Protein AF-A0A4Q3Z092-F1 (afdb_monomer)

Secondary structure (DSSP, 8-state):
------PPPP----------TTHHHHHHHHHHHHHHHHHHHHT--S-GGG-HHHHHHHHHHHHHHH---SSHHHHHHHHHHHHHHTB-TTS-B--TTSHHHHHHHHHHHHHHHHTT---

Sequence (119 aa):
MLLGAAVLPGAAAAAPLASTPNSDADLIALCARHSALFDAASTSPIIFDKCPAWEAYVVSRDAIHDALPATLAGMRAKALVAKIEARNLDGSEEPANTAAAHMAWDLVNDLVRLTGGAA

Mean predicted aligned error: 10.7 Å

Nearest PDB structures (foldseek):
  5zyq-assembly1_A  TM=5.193E-01  e=3.151E+00  Homo sapiens
  5k29-assembly1_A  TM=3.709E-01  e=4.548E+00  Trypanosoma brucei brucei TREU927

pLDDT: mean 83.07, std 17.87, range [39.38, 97.69]

Foldseek 3Di:
DDDDDDDDDDDDDPDPPPPDPCLQVVLLVLLVCLLVLLVQQVPDPDDLVPDPSNVSNVVSLVVNLPRQDLDPSSLVSLLVSLQSQQQDPVRDGHNPPTSSVSSVVVSVCSVCVNVPHDD

Structure (mmCIF, N/CA/C/O backbone):
data_AF-A0A4Q3Z092-F1
#
_entry.id   AF-A0A4Q3Z092-F1
#
loop_
_atom_site.group_PDB
_atom_site.id
_atom_site.type_symbol
_atom_site.label_atom_id
_atom_site.label_alt_id
_atom_site.label_comp_id
_atom_site.label_asym_id
_atom_site.label_entity_id
_atom_site.label_seq_id
_atom_site.pdbx_PDB_ins_code
_atom_site.Cartn_x
_atom_site.Cartn_y
_atom_site.Cartn_z
_atom_site.occupancy
_atom_site.B_iso_or_equiv
_atom_site.auth_seq_id
_atom_site.auth_comp_id
_atom_site.auth_asym_id
_atom_site.auth_atom_id
_atom_site.pdbx_PDB_model_num
ATOM 1 N N . MET A 1 1 ? -42.376 -42.397 45.826 1.00 40.69 1 MET A N 1
ATOM 2 C CA . MET A 1 1 ? -41.024 -42.738 45.341 1.00 40.69 1 MET A CA 1
ATOM 3 C C . MET A 1 1 ? -40.699 -41.832 44.159 1.00 40.69 1 MET A C 1
ATOM 5 O O . MET A 1 1 ? -41.508 -41.755 43.252 1.00 40.69 1 MET A O 1
ATOM 9 N N . LEU A 1 2 ? -39.592 -41.098 44.313 1.00 39.38 2 LEU A N 1
ATOM 10 C CA . LEU A 1 2 ? -38.768 -40.263 43.416 1.00 39.38 2 LEU A CA 1
ATOM 11 C C . LEU A 1 2 ? -39.259 -39.763 42.034 1.00 39.38 2 LEU A C 1
ATOM 13 O O . LEU A 1 2 ? -39.658 -40.522 41.160 1.00 39.38 2 LEU A O 1
ATOM 17 N N . LEU A 1 3 ? -39.073 -38.443 41.878 1.00 46.50 3 LEU A N 1
ATOM 18 C CA . LEU A 1 3 ? -39.085 -37.603 40.675 1.00 46.50 3 LEU A CA 1
ATOM 19 C C . LEU A 1 3 ? -38.088 -38.054 39.591 1.00 46.50 3 LEU A C 1
ATOM 21 O O . LEU A 1 3 ? -37.032 -38.597 39.905 1.00 46.50 3 LEU A O 1
ATOM 25 N N . GLY A 1 4 ? -38.356 -37.671 38.339 1.00 39.81 4 GLY A N 1
ATOM 26 C CA . GLY A 1 4 ? -37.380 -37.730 37.247 1.00 39.81 4 GLY A CA 1
ATOM 27 C C . GLY A 1 4 ? -37.722 -36.773 36.106 1.00 39.81 4 GLY A C 1
ATOM 28 O O . GLY A 1 4 ? -38.121 -37.211 35.033 1.00 39.81 4 GLY A O 1
ATOM 29 N N . ALA A 1 5 ? -37.604 -35.464 36.342 1.00 52.75 5 ALA A N 1
ATOM 30 C CA . ALA A 1 5 ? -37.646 -34.459 35.283 1.00 52.75 5 ALA A CA 1
ATOM 31 C C . ALA A 1 5 ? -36.336 -34.522 34.480 1.00 52.75 5 ALA A C 1
ATOM 33 O O . ALA A 1 5 ? -35.263 -34.254 35.020 1.00 52.75 5 ALA A O 1
ATOM 34 N N . ALA A 1 6 ? -36.416 -34.888 33.201 1.00 52.59 6 ALA A N 1
ATOM 35 C CA . ALA A 1 6 ? -35.278 -34.831 32.292 1.00 52.59 6 ALA A CA 1
ATOM 36 C C . ALA A 1 6 ? -35.103 -33.387 31.795 1.00 52.59 6 ALA A C 1
ATOM 38 O O . ALA A 1 6 ? -35.875 -32.891 30.977 1.00 52.59 6 ALA A O 1
ATOM 39 N N . VAL A 1 7 ? -34.096 -32.708 32.339 1.00 57.56 7 VAL A N 1
ATOM 40 C CA . VAL A 1 7 ? -33.625 -31.394 31.889 1.00 57.56 7 VAL A CA 1
ATOM 41 C C . VAL A 1 7 ? -32.863 -31.582 30.573 1.00 57.56 7 VAL A C 1
ATOM 43 O O . VAL A 1 7 ? -31.893 -32.336 30.524 1.00 57.56 7 VAL A O 1
ATOM 46 N N . LEU A 1 8 ? -33.298 -30.909 29.505 1.00 51.38 8 LEU A N 1
ATOM 47 C CA . LEU A 1 8 ? -32.545 -30.821 28.249 1.00 51.38 8 LEU A CA 1
ATOM 48 C C . LEU A 1 8 ? -31.326 -29.897 28.447 1.00 51.38 8 LEU A C 1
ATOM 50 O O . LEU A 1 8 ? -31.502 -28.788 28.959 1.00 51.38 8 LEU A O 1
ATOM 54 N N . PRO A 1 9 ? -30.104 -30.293 28.044 1.00 53.12 9 PRO A N 1
ATOM 55 C CA . PRO A 1 9 ? -28.950 -29.404 28.079 1.00 53.12 9 PRO A CA 1
ATOM 56 C C . PRO A 1 9 ? -29.097 -28.294 27.034 1.00 53.12 9 PRO A C 1
ATOM 58 O O . PRO A 1 9 ? -29.373 -28.559 25.863 1.00 53.12 9 PRO A O 1
ATOM 61 N N . GLY A 1 10 ? -28.908 -27.051 27.478 1.00 51.81 10 GLY A N 1
ATOM 62 C CA . GLY A 1 10 ? -28.916 -25.861 26.637 1.00 51.81 10 GLY A CA 1
ATOM 63 C C . GLY A 1 10 ? -27.890 -25.942 25.508 1.00 51.81 10 GLY A C 1
ATOM 64 O O . GLY A 1 10 ? -26.752 -26.367 25.707 1.00 51.81 10 GLY A O 1
ATOM 65 N N . ALA A 1 11 ? -28.312 -25.509 24.322 1.00 54.25 11 ALA A N 1
ATOM 66 C CA . ALA A 1 11 ? -27.434 -25.292 23.187 1.00 54.25 11 ALA A CA 1
ATOM 67 C C . ALA A 1 11 ? -26.343 -24.289 23.587 1.00 54.25 11 ALA A C 1
ATOM 69 O O . ALA A 1 11 ? -26.626 -23.120 23.857 1.00 54.25 11 ALA A O 1
ATOM 70 N N . ALA A 1 12 ? -25.099 -24.759 23.653 1.00 54.62 12 ALA A N 1
ATOM 71 C CA . ALA A 1 12 ? -23.941 -23.896 23.783 1.00 54.62 12 ALA A CA 1
ATOM 72 C C . ALA A 1 12 ? -23.898 -22.987 22.549 1.00 54.62 12 ALA A C 1
ATOM 74 O O . ALA A 1 12 ? -23.693 -23.457 21.429 1.00 54.62 12 ALA A O 1
ATOM 75 N N . ALA A 1 13 ? -24.136 -21.691 22.752 1.00 54.91 13 ALA A N 1
ATOM 76 C CA . ALA A 1 13 ? -23.855 -20.688 21.742 1.00 54.91 13 ALA A CA 1
ATOM 77 C C . ALA A 1 13 ? -22.381 -20.832 21.348 1.00 54.91 13 ALA A C 1
ATOM 79 O O . ALA A 1 13 ? -21.496 -20.758 22.204 1.00 54.91 13 ALA A O 1
ATOM 80 N N . ALA A 1 14 ? -22.130 -21.095 20.065 1.00 49.91 14 ALA A N 1
ATOM 81 C CA . ALA A 1 14 ? -20.787 -21.099 19.517 1.00 49.91 14 ALA A CA 1
ATOM 82 C C . ALA A 1 14 ? -20.157 -19.737 19.823 1.00 49.91 14 ALA A C 1
ATOM 84 O O . AL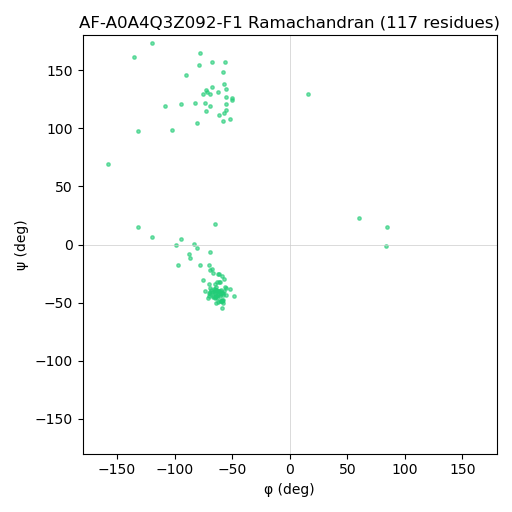A A 1 14 ? -20.650 -18.702 19.371 1.00 49.91 14 ALA A O 1
ATOM 85 N N . ALA A 1 15 ? -19.103 -19.737 20.640 1.00 51.94 15 ALA A N 1
ATOM 86 C CA . ALA A 1 15 ? -18.295 -18.550 20.840 1.00 51.94 15 ALA A CA 1
ATOM 87 C C . ALA A 1 15 ? -17.815 -18.076 19.458 1.00 51.94 15 ALA A C 1
ATOM 89 O O . ALA A 1 15 ? -17.377 -18.917 18.664 1.00 51.94 15 ALA A O 1
ATOM 90 N N . PRO A 1 16 ? -17.899 -16.772 19.136 1.00 49.25 16 PRO A N 1
ATOM 91 C CA . PRO A 1 16 ? -17.270 -16.275 17.927 1.00 49.25 16 PRO A CA 1
ATOM 92 C C . PRO A 1 16 ? -15.794 -16.660 17.998 1.00 49.25 16 PRO A C 1
ATOM 94 O O . PRO A 1 16 ? -15.132 -16.416 19.011 1.00 49.25 16 PRO A O 1
ATOM 97 N N . LEU A 1 17 ? -15.303 -17.319 16.946 1.00 46.22 17 LEU A N 1
ATOM 98 C CA . LEU A 1 17 ? -13.879 -17.542 16.749 1.00 46.22 17 LEU A CA 1
ATOM 99 C C . LEU A 1 17 ? -13.215 -16.174 16.867 1.00 46.22 17 LEU A C 1
ATOM 101 O O . LEU A 1 17 ? -13.418 -15.310 16.017 1.00 46.22 17 LEU A O 1
ATOM 105 N N . ALA A 1 18 ? -12.496 -15.958 17.965 1.00 49.53 18 ALA A N 1
ATOM 106 C CA . ALA A 1 18 ? -11.668 -14.785 18.130 1.00 49.53 18 ALA A CA 1
ATOM 107 C C . ALA A 1 18 ? -10.679 -14.786 16.963 1.00 49.53 18 ALA A C 1
ATOM 109 O O . ALA A 1 18 ? -9.776 -15.625 16.912 1.00 49.53 18 ALA A O 1
ATOM 110 N N . SER A 1 19 ? -10.905 -13.895 15.997 1.00 50.25 19 SER A N 1
ATOM 111 C CA . SER A 1 19 ? -9.974 -13.644 14.908 1.00 50.25 19 SER A CA 1
ATOM 112 C C . SER A 1 19 ? -8.596 -13.416 15.517 1.00 50.25 19 SER A C 1
ATOM 114 O O . SER A 1 19 ? -8.419 -12.634 16.451 1.00 50.25 19 SER A O 1
ATOM 116 N N . THR A 1 20 ? -7.653 -14.221 15.056 1.00 45.47 20 THR A N 1
ATOM 117 C CA . THR A 1 20 ? -6.393 -14.533 15.722 1.00 45.47 20 THR A CA 1
ATOM 118 C C . THR A 1 20 ? -5.525 -13.300 16.018 1.00 45.47 20 THR A C 1
ATOM 120 O O . THR A 1 20 ? -5.507 -12.377 15.204 1.00 45.47 20 THR A O 1
ATOM 123 N N . PRO A 1 21 ? -4.721 -13.297 17.104 1.00 48.62 21 PRO A N 1
ATOM 124 C CA . PRO A 1 21 ? -3.940 -12.142 17.586 1.00 48.62 21 PRO A CA 1
ATOM 125 C C . PRO A 1 21 ? -2.807 -11.616 16.678 1.00 48.62 21 PRO A C 1
ATOM 127 O O . PRO A 1 21 ? -1.935 -10.907 17.169 1.00 48.62 21 PRO A O 1
ATOM 130 N N . ASN A 1 22 ? -2.776 -11.954 15.386 1.00 53.16 22 ASN A N 1
ATOM 131 C CA . ASN A 1 22 ? -1.647 -11.670 14.492 1.00 53.16 22 ASN A CA 1
ATOM 132 C C . ASN A 1 22 ? -2.027 -11.030 13.144 1.00 53.16 22 ASN A C 1
ATOM 134 O O . ASN A 1 22 ? -1.188 -11.002 12.248 1.00 53.16 22 ASN A O 1
ATOM 138 N N . SER A 1 23 ? -3.247 -10.495 12.987 1.00 72.56 23 SER A N 1
ATOM 139 C CA . SER A 1 23 ? -3.744 -9.998 11.685 1.00 72.56 23 SER A CA 1
ATOM 140 C C . SER A 1 23 ? -2.801 -9.006 10.995 1.00 72.56 23 SER A C 1
ATOM 142 O O . SER A 1 23 ? -2.620 -9.065 9.783 1.00 72.56 23 SER A O 1
ATOM 144 N N . ASP A 1 24 ? -2.164 -8.122 11.767 1.00 92.69 24 ASP A N 1
ATOM 145 C CA . ASP A 1 24 ? -1.332 -7.059 11.204 1.00 92.69 24 ASP A CA 1
ATOM 146 C C . ASP A 1 24 ? 0.156 -7.405 11.189 1.00 92.69 24 ASP A C 1
ATOM 148 O O . ASP A 1 24 ? 0.905 -6.771 10.454 1.00 92.69 24 ASP A O 1
ATOM 152 N N . ALA A 1 25 ? 0.612 -8.397 11.961 1.00 95.19 25 ALA A N 1
ATOM 153 C CA . ALA A 1 25 ? 2.028 -8.767 11.992 1.00 95.19 25 ALA A CA 1
ATOM 154 C C . ALA A 1 25 ? 2.490 -9.285 10.621 1.00 95.19 25 ALA A C 1
ATOM 156 O O . ALA A 1 25 ? 3.522 -8.848 10.103 1.00 95.19 25 ALA A O 1
ATOM 157 N N . ASP A 1 26 ? 1.680 -10.146 10.003 1.00 94.69 26 ASP A N 1
ATOM 158 C CA . ASP A 1 26 ? 1.949 -10.690 8.673 1.00 94.69 26 ASP A CA 1
ATOM 159 C C . ASP A 1 26 ? 1.858 -9.605 7.592 1.00 94.69 26 ASP A C 1
ATOM 161 O O . ASP A 1 26 ? 2.728 -9.536 6.721 1.00 94.69 26 ASP A O 1
ATOM 165 N N . LEU A 1 27 ? 0.870 -8.705 7.693 1.00 95.44 27 LEU A N 1
ATOM 166 C CA . LEU A 1 27 ? 0.736 -7.544 6.810 1.00 95.44 27 LEU A CA 1
ATOM 167 C C . LEU A 1 27 ? 1.954 -6.620 6.909 1.00 95.44 27 LEU A C 1
ATOM 169 O O . LEU A 1 27 ? 2.536 -6.252 5.894 1.00 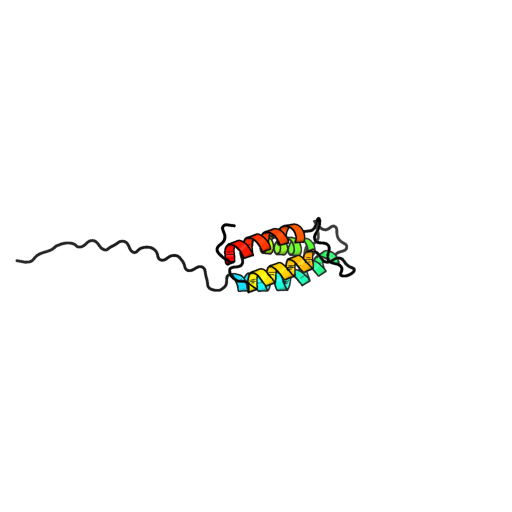95.44 27 LEU A O 1
ATOM 173 N N . ILE A 1 28 ? 2.384 -6.269 8.121 1.00 97.38 28 ILE A N 1
ATOM 174 C CA . ILE A 1 28 ? 3.556 -5.414 8.345 1.00 97.38 28 ILE A CA 1
ATOM 175 C C . ILE A 1 28 ? 4.807 -6.072 7.757 1.00 97.38 28 ILE A C 1
ATOM 177 O O . ILE A 1 28 ? 5.585 -5.409 7.070 1.00 97.38 28 ILE A O 1
ATOM 181 N N . ALA A 1 29 ? 4.992 -7.374 7.983 1.00 96.38 29 ALA A N 1
ATOM 182 C CA . ALA A 1 29 ? 6.115 -8.112 7.422 1.00 96.38 29 ALA A CA 1
ATOM 183 C C . ALA A 1 29 ? 6.061 -8.159 5.885 1.00 96.38 29 ALA A C 1
ATOM 185 O O . ALA A 1 29 ? 7.099 -8.042 5.233 1.00 96.38 29 ALA A O 1
ATOM 186 N N . LEU A 1 30 ? 4.872 -8.316 5.297 1.00 96.56 30 LEU A N 1
ATOM 187 C CA . LEU A 1 30 ? 4.667 -8.275 3.851 1.00 96.56 30 LEU A CA 1
ATOM 188 C C . LEU A 1 30 ? 5.0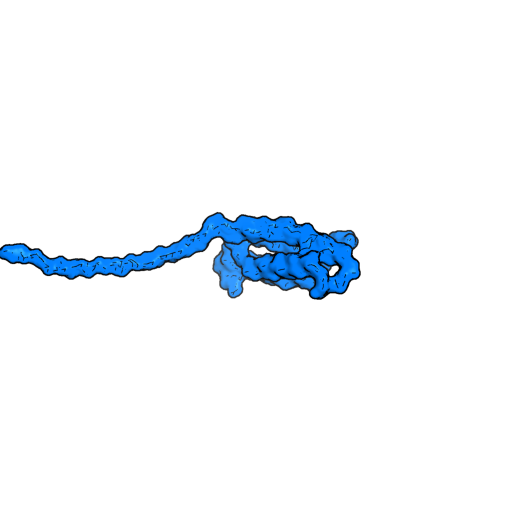02 -6.893 3.274 1.00 96.56 30 LEU A C 1
ATOM 190 O O . LEU A 1 30 ? 5.821 -6.811 2.359 1.00 96.56 30 LEU A O 1
ATOM 194 N N . CYS A 1 31 ? 4.465 -5.819 3.856 1.00 97.19 31 CYS A N 1
ATOM 195 C CA . CYS A 1 31 ? 4.765 -4.440 3.468 1.00 97.19 31 CYS A CA 1
ATOM 196 C C . CYS A 1 31 ? 6.267 -4.128 3.561 1.00 97.19 31 CYS A C 1
ATOM 198 O O . CYS A 1 31 ? 6.824 -3.487 2.673 1.00 97.19 31 CYS A O 1
ATOM 200 N N . ALA A 1 32 ? 6.951 -4.620 4.601 1.00 96.50 32 ALA A N 1
ATOM 201 C CA . ALA A 1 32 ? 8.394 -4.439 4.752 1.00 96.50 32 ALA A CA 1
ATOM 202 C C . ALA A 1 32 ? 9.199 -5.134 3.638 1.00 96.50 32 ALA A C 1
ATOM 204 O O . ALA A 1 32 ? 10.203 -4.593 3.176 1.00 96.50 32 ALA A O 1
ATOM 205 N N . ARG A 1 33 ? 8.761 -6.315 3.179 1.00 97.38 33 ARG A N 1
ATOM 206 C CA . ARG A 1 33 ? 9.406 -7.032 2.063 1.00 97.38 33 ARG A CA 1
ATOM 207 C C . ARG A 1 33 ? 9.097 -6.414 0.702 1.00 97.38 33 ARG A C 1
ATOM 209 O O . ARG A 1 33 ? 9.939 -6.493 -0.189 1.00 97.38 33 ARG A O 1
ATOM 216 N N . HIS A 1 34 ? 7.924 -5.805 0.542 1.00 96.81 34 HIS A N 1
ATOM 217 C CA . HIS A 1 34 ? 7.461 -5.269 -0.736 1.00 96.81 34 HIS A CA 1
ATOM 218 C C . HIS A 1 34 ? 8.445 -4.269 -1.360 1.00 96.81 34 HIS A C 1
ATOM 220 O O . HIS A 1 34 ? 8.676 -4.341 -2.559 1.00 96.81 34 HIS A O 1
ATOM 226 N N . SER A 1 35 ? 9.118 -3.421 -0.568 1.00 91.81 35 SER A N 1
ATOM 227 C CA . SER A 1 35 ? 10.132 -2.493 -1.106 1.00 91.81 35 SER A CA 1
ATOM 228 C C . SER A 1 35 ? 11.230 -3.211 -1.895 1.00 91.81 35 SER A C 1
ATOM 230 O O . SER A 1 35 ? 11.601 -2.765 -2.973 1.00 91.81 35 SER A O 1
ATOM 232 N N . ALA A 1 36 ? 11.733 -4.339 -1.385 1.00 93.31 36 ALA A N 1
ATOM 233 C CA . ALA A 1 36 ? 12.778 -5.096 -2.069 1.00 93.31 36 ALA A CA 1
ATOM 234 C C . ALA A 1 36 ? 12.254 -5.770 -3.348 1.00 93.31 36 ALA A C 1
ATOM 236 O O . ALA A 1 36 ? 12.986 -5.885 -4.328 1.00 93.31 36 ALA A O 1
ATOM 237 N N . LEU A 1 37 ? 10.986 -6.198 -3.350 1.00 94.81 37 LEU A N 1
AT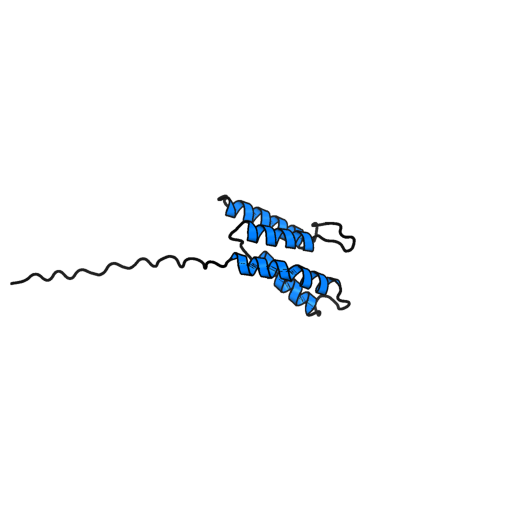OM 238 C CA . LEU A 1 37 ? 10.328 -6.768 -4.530 1.00 94.81 37 LEU A CA 1
ATOM 239 C C . LEU A 1 37 ? 10.098 -5.704 -5.609 1.00 94.81 37 LEU A C 1
ATOM 241 O O . LEU A 1 37 ? 10.375 -5.959 -6.777 1.00 94.81 37 LEU A O 1
ATOM 245 N N . PHE A 1 38 ? 9.666 -4.506 -5.211 1.00 92.06 38 PHE A N 1
ATOM 246 C CA . PHE A 1 38 ? 9.509 -3.354 -6.094 1.00 92.06 38 PHE A CA 1
ATOM 247 C C . PHE A 1 38 ? 10.836 -2.975 -6.764 1.00 92.06 38 PHE A C 1
ATOM 249 O O . PHE A 1 38 ? 10.897 -2.839 -7.987 1.00 92.06 38 PHE A O 1
ATOM 256 N N . ASP A 1 39 ? 11.918 -2.866 -5.988 1.00 90.19 39 ASP A N 1
ATOM 257 C CA . ASP A 1 39 ? 13.239 -2.516 -6.520 1.00 90.19 39 ASP A CA 1
ATOM 258 C C . ASP A 1 39 ? 13.771 -3.612 -7.471 1.00 90.19 39 ASP A C 1
ATOM 260 O O . ASP A 1 39 ? 14.320 -3.314 -8.537 1.00 90.19 39 ASP A O 1
ATOM 264 N N . ALA A 1 40 ? 13.559 -4.892 -7.140 1.00 90.25 40 ALA A N 1
ATOM 265 C CA . ALA A 1 40 ? 13.939 -6.016 -7.999 1.00 90.25 40 ALA A CA 1
ATOM 266 C C . ALA A 1 40 ? 13.140 -6.056 -9.315 1.00 90.25 40 ALA A C 1
ATOM 268 O O . ALA A 1 40 ? 13.698 -6.363 -10.370 1.00 90.25 40 ALA A O 1
ATOM 269 N N . ALA A 1 41 ? 11.846 -5.730 -9.274 1.00 89.25 41 ALA A N 1
ATOM 270 C CA . ALA A 1 41 ? 10.997 -5.657 -10.460 1.00 89.25 41 ALA A CA 1
ATOM 271 C C . ALA A 1 41 ? 11.355 -4.453 -11.349 1.00 89.25 41 ALA A C 1
ATOM 273 O O . ALA A 1 41 ? 11.460 -4.598 -12.566 1.00 89.25 41 ALA A O 1
ATOM 274 N N . SER A 1 42 ? 11.619 -3.291 -10.743 1.00 83.00 42 SER A N 1
ATOM 275 C CA . SER A 1 42 ? 11.916 -2.029 -11.443 1.00 83.00 42 SER A CA 1
ATOM 276 C C . SER A 1 42 ? 13.268 -2.019 -12.159 1.00 83.00 42 SER A C 1
ATOM 278 O O . SER A 1 42 ? 13.487 -1.231 -13.075 1.00 83.00 42 SER A O 1
ATOM 280 N N . THR A 1 43 ? 14.192 -2.885 -11.743 1.00 83.25 43 THR A N 1
ATOM 281 C CA . THR A 1 43 ? 15.543 -2.991 -12.317 1.00 83.25 43 THR A CA 1
ATOM 282 C C . THR A 1 43 ? 15.677 -4.122 -13.338 1.00 83.25 43 THR A C 1
ATOM 284 O O . THR A 1 43 ? 16.753 -4.311 -13.910 1.00 83.25 43 THR A O 1
ATOM 287 N N . SER A 1 44 ? 14.606 -4.883 -13.595 1.00 76.88 44 SER A N 1
ATOM 288 C CA . SER A 1 44 ? 14.674 -6.015 -14.513 1.00 76.88 44 SER A CA 1
ATOM 289 C C . SER A 1 44 ? 14.717 -5.565 -15.980 1.00 76.88 44 SER A C 1
ATOM 291 O O . SER A 1 44 ? 13.848 -4.811 -16.413 1.00 76.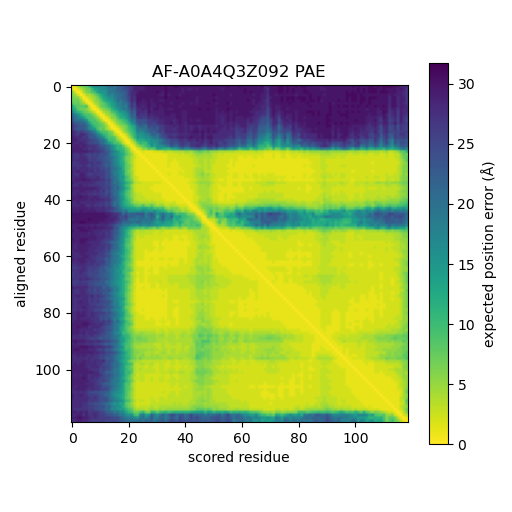88 44 SER A O 1
ATOM 293 N N . PRO A 1 45 ? 15.668 -6.064 -16.793 1.00 67.69 45 PRO A N 1
ATOM 294 C CA . PRO A 1 45 ? 15.730 -5.769 -18.226 1.00 67.69 45 PRO A CA 1
ATOM 295 C C . PRO A 1 45 ? 14.764 -6.628 -19.065 1.00 67.69 45 PRO A C 1
ATOM 297 O O . PRO A 1 45 ? 14.723 -6.496 -20.287 1.00 67.69 45 PRO A O 1
ATOM 300 N N . ILE A 1 46 ? 14.041 -7.561 -18.435 1.00 69.81 46 ILE A N 1
ATOM 301 C CA . ILE A 1 46 ? 13.138 -8.513 -19.093 1.00 69.81 46 ILE A CA 1
ATOM 302 C C . ILE A 1 46 ? 11.736 -7.900 -19.172 1.00 69.81 46 ILE A C 1
ATOM 304 O O . ILE A 1 46 ? 11.314 -7.198 -18.257 1.00 69.81 46 ILE A O 1
ATOM 308 N N . ILE A 1 47 ? 11.003 -8.196 -20.252 1.00 66.56 47 ILE A N 1
ATOM 309 C CA . ILE A 1 47 ? 9.587 -7.825 -20.401 1.00 66.56 47 ILE A CA 1
ATOM 310 C C . ILE A 1 47 ? 8.824 -8.272 -19.143 1.00 66.56 47 ILE A C 1
ATOM 312 O O . ILE A 1 47 ? 8.918 -9.433 -18.734 1.00 66.56 47 ILE A O 1
ATOM 316 N N . PHE A 1 48 ? 8.122 -7.325 -18.519 1.00 66.06 48 PHE A N 1
ATOM 317 C CA . PHE A 1 48 ? 7.556 -7.442 -17.174 1.00 66.06 48 PHE A CA 1
ATOM 318 C C . PHE A 1 48 ? 6.781 -8.750 -16.941 1.00 66.06 48 PHE A C 1
ATOM 320 O O . PHE A 1 48 ? 7.011 -9.450 -15.963 1.00 66.06 48 PHE A O 1
ATOM 327 N N . ASP A 1 49 ? 5.953 -9.167 -17.890 1.00 65.75 49 ASP A N 1
ATOM 328 C CA . ASP A 1 49 ? 5.077 -10.343 -17.814 1.00 65.75 49 ASP A CA 1
ATOM 329 C C . ASP A 1 49 ? 5.782 -11.718 -17.831 1.00 65.75 49 ASP A C 1
ATOM 331 O O . ASP A 1 49 ? 5.129 -12.739 -17.621 1.00 65.75 49 ASP A O 1
ATOM 335 N N . LYS A 1 50 ? 7.104 -11.778 -18.039 1.00 73.75 50 LYS A N 1
ATOM 336 C CA . LYS A 1 50 ? 7.899 -13.025 -17.976 1.00 73.75 50 LYS A CA 1
ATOM 337 C C . LYS A 1 50 ? 8.994 -13.003 -16.916 1.00 73.75 50 LYS A C 1
ATOM 339 O O . LYS A 1 50 ? 9.828 -13.908 -16.873 1.00 73.75 50 LYS A O 1
ATOM 344 N N . CYS A 1 51 ? 9.031 -11.963 -16.089 1.00 82.75 51 CYS A N 1
ATOM 345 C CA . CYS A 1 51 ? 10.047 -11.807 -15.065 1.00 82.75 51 CYS A CA 1
ATOM 346 C C . CYS A 1 51 ? 9.546 -12.355 -13.717 1.00 82.75 51 CYS A C 1
ATOM 348 O O . CYS A 1 51 ? 8.580 -11.819 -13.176 1.00 82.75 51 CYS A O 1
ATOM 350 N N . PRO A 1 52 ? 10.221 -13.347 -13.104 1.00 89.31 52 PRO A N 1
ATOM 351 C CA . PRO A 1 52 ? 9.853 -13.828 -11.769 1.00 89.31 52 PRO A CA 1
ATOM 352 C C . PRO A 1 52 ? 9.850 -12.726 -10.698 1.00 89.31 52 PRO A C 1
ATOM 354 O O . PRO A 1 52 ? 9.075 -12.785 -9.747 1.00 89.31 52 PRO A O 1
ATOM 357 N N . ALA A 1 53 ? 10.693 -11.695 -10.851 1.00 90.44 53 ALA A N 1
ATOM 358 C CA . ALA A 1 53 ? 10.696 -10.546 -9.945 1.00 90.44 53 ALA A CA 1
ATOM 359 C C . ALA A 1 53 ? 9.427 -9.694 -10.094 1.00 90.44 53 ALA A C 1
ATOM 361 O O . ALA A 1 53 ? 8.885 -9.2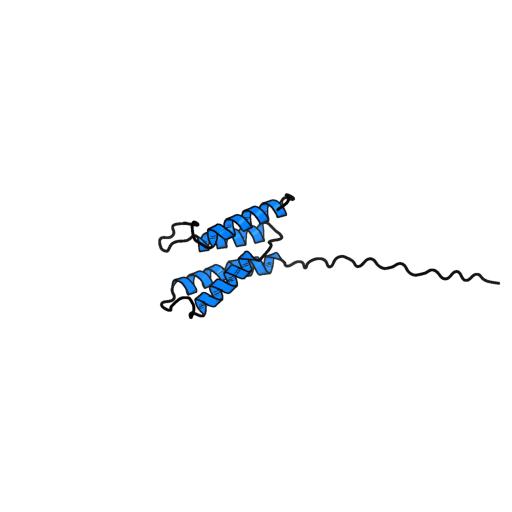33 -9.094 1.00 90.44 53 ALA A O 1
ATOM 362 N N . TRP A 1 54 ? 8.926 -9.533 -11.324 1.00 90.69 54 TRP A N 1
ATOM 363 C CA . TRP A 1 54 ? 7.658 -8.854 -11.578 1.00 90.69 54 TRP A CA 1
ATOM 364 C C . TRP A 1 54 ? 6.477 -9.640 -11.012 1.00 90.69 54 TRP A C 1
ATOM 366 O O . TRP A 1 54 ? 5.625 -9.058 -10.350 1.00 90.69 54 TRP A O 1
ATOM 376 N N . GLU A 1 55 ? 6.447 -10.960 -11.205 1.00 92.69 55 GLU A N 1
ATOM 377 C CA . GLU A 1 55 ? 5.404 -11.817 -10.632 1.00 92.69 55 GLU A CA 1
ATOM 378 C C . GLU A 1 55 ? 5.379 -11.716 -9.101 1.00 92.69 55 GLU A C 1
ATOM 380 O O . GLU A 1 55 ? 4.329 -11.467 -8.511 1.00 92.69 55 GLU A O 1
ATOM 385 N N . ALA A 1 56 ? 6.541 -11.822 -8.449 1.00 94.25 56 ALA A N 1
ATOM 386 C CA . ALA A 1 56 ? 6.641 -11.685 -6.998 1.00 94.25 56 ALA A CA 1
ATOM 387 C C . ALA A 1 56 ? 6.206 -10.291 -6.509 1.00 94.25 56 ALA A C 1
ATOM 389 O O . ALA A 1 56 ? 5.523 -10.180 -5.487 1.00 94.25 56 ALA A O 1
ATOM 390 N N . TYR A 1 57 ? 6.567 -9.235 -7.245 1.00 94.69 57 TYR A N 1
ATOM 391 C CA . TYR A 1 57 ? 6.086 -7.878 -6.996 1.00 94.69 57 TYR A CA 1
ATOM 392 C C . TYR A 1 57 ? 4.555 -7.804 -7.077 1.00 94.69 57 TYR A C 1
ATOM 394 O O . TYR A 1 57 ? 3.933 -7.419 -6.086 1.00 94.69 57 TYR A O 1
ATOM 402 N N . VAL A 1 58 ? 3.948 -8.243 -8.185 1.00 94.31 58 VAL A N 1
ATOM 403 C CA . VAL A 1 58 ? 2.491 -8.209 -8.401 1.00 94.31 58 VAL A CA 1
ATOM 404 C C . VAL A 1 58 ? 1.754 -8.981 -7.311 1.00 94.31 58 VAL A C 1
ATOM 406 O O . VAL A 1 58 ? 0.849 -8.432 -6.691 1.00 94.31 58 VAL A O 1
ATOM 409 N N . VAL A 1 59 ? 2.193 -10.202 -6.992 1.00 95.56 59 VAL A N 1
ATOM 410 C CA . VAL A 1 59 ? 1.590 -11.013 -5.921 1.00 95.56 59 VAL A CA 1
ATOM 411 C C . VAL A 1 59 ? 1.639 -10.284 -4.580 1.00 95.56 59 VAL A C 1
ATOM 413 O O . VAL A 1 59 ? 0.66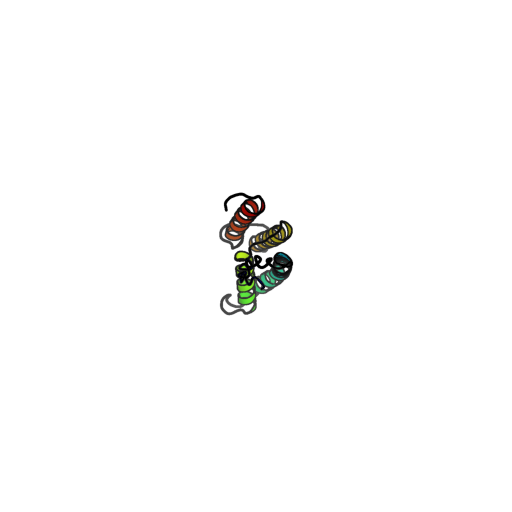0 -10.281 -3.837 1.00 95.56 59 VAL A O 1
ATOM 416 N N . SER A 1 60 ? 2.767 -9.647 -4.253 1.00 97.00 60 SER A N 1
ATOM 417 C CA . SER A 1 60 ? 2.878 -8.903 -2.997 1.00 97.00 60 SER A CA 1
ATOM 418 C C . SER A 1 60 ? 1.995 -7.656 -2.972 1.00 97.00 60 SER A C 1
ATOM 420 O O . SER A 1 60 ? 1.387 -7.375 -1.944 1.00 97.00 60 SER A O 1
ATOM 422 N N . ARG A 1 61 ? 1.900 -6.932 -4.093 1.00 95.88 61 ARG A N 1
ATOM 423 C CA . ARG A 1 61 ? 1.061 -5.743 -4.239 1.00 95.88 61 ARG A CA 1
ATOM 424 C C . ARG A 1 61 ? -0.410 -6.094 -4.053 1.00 95.88 61 ARG A C 1
ATOM 426 O O . ARG A 1 61 ? -1.088 -5.452 -3.256 1.00 95.88 61 ARG A O 1
ATOM 433 N N . ASP A 1 62 ? -0.876 -7.124 -4.749 1.00 95.25 62 ASP A N 1
ATOM 434 C CA . ASP A 1 62 ? -2.275 -7.547 -4.717 1.00 95.25 62 ASP A CA 1
ATOM 435 C C . ASP A 1 62 ? -2.643 -8.066 -3.315 1.00 95.25 62 ASP A C 1
ATOM 437 O O . ASP A 1 62 ? -3.650 -7.660 -2.743 1.00 95.25 62 ASP A O 1
ATOM 441 N N . ALA A 1 63 ? -1.756 -8.834 -2.671 1.00 95.75 63 ALA A N 1
ATOM 442 C CA . ALA A 1 63 ? -1.960 -9.267 -1.288 1.00 95.75 63 ALA A CA 1
ATOM 443 C C . ALA A 1 63 ? -2.003 -8.101 -0.276 1.00 95.75 63 ALA A C 1
ATOM 445 O O . ALA A 1 63 ? -2.698 -8.191 0.735 1.00 95.75 63 ALA A O 1
ATOM 446 N N . ILE A 1 64 ? -1.266 -7.010 -0.516 1.00 95.88 64 ILE A N 1
ATOM 447 C CA . ILE A 1 64 ? -1.316 -5.797 0.320 1.00 95.88 64 ILE A CA 1
ATOM 448 C C . ILE A 1 64 ? -2.613 -5.020 0.081 1.00 95.88 64 ILE A C 1
ATOM 450 O O . ILE A 1 64 ? -3.191 -4.509 1.042 1.00 95.88 64 ILE A O 1
ATOM 454 N N . HIS A 1 65 ? -3.060 -4.932 -1.173 1.00 93.69 65 HIS A N 1
ATOM 455 C CA . HIS A 1 65 ? -4.331 -4.314 -1.546 1.00 93.69 65 HIS A CA 1
ATOM 456 C C . HIS A 1 65 ? -5.504 -5.005 -0.834 1.00 93.69 65 HIS A C 1
ATOM 458 O O . HIS A 1 65 ? -6.260 -4.346 -0.120 1.00 93.69 65 HIS A O 1
ATOM 464 N N . ASP A 1 66 ? -5.563 -6.337 -0.912 1.00 93.50 66 ASP A N 1
ATOM 465 C CA . ASP A 1 66 ? -6.634 -7.157 -0.328 1.00 93.50 66 ASP A CA 1
ATOM 466 C C . ASP A 1 66 ? -6.610 -7.206 1.212 1.00 93.50 66 ASP A C 1
ATOM 468 O O . ASP A 1 66 ? -7.590 -7.595 1.856 1.00 93.50 66 ASP A O 1
ATOM 472 N N . ALA A 1 67 ? -5.489 -6.838 1.839 1.00 94.19 67 ALA A N 1
ATOM 473 C CA . ALA A 1 67 ? -5.346 -6.906 3.284 1.00 94.19 67 ALA A CA 1
ATOM 474 C C . ALA A 1 67 ? -6.162 -5.820 4.003 1.00 94.19 67 ALA A C 1
ATOM 476 O O . ALA A 1 67 ? -6.051 -4.626 3.711 1.00 94.19 67 ALA A O 1
ATOM 477 N N . LEU A 1 68 ? -6.898 -6.238 5.037 1.00 93.38 68 LEU A N 1
ATOM 478 C CA . LEU A 1 68 ? -7.676 -5.365 5.918 1.00 93.38 68 LEU A CA 1
ATOM 479 C C . LEU A 1 68 ? -6.939 -5.154 7.253 1.00 93.38 68 LEU A C 1
ATOM 481 O O . LEU A 1 68 ? -7.042 -6.006 8.140 1.00 93.38 68 LEU A O 1
ATOM 485 N N . PRO A 1 69 ? -6.207 -4.040 7.444 1.00 93.88 69 PRO A N 1
ATOM 486 C CA . PRO A 1 69 ? -5.498 -3.771 8.691 1.00 93.88 69 PRO A CA 1
ATOM 487 C C . PRO A 1 69 ? -6.470 -3.638 9.871 1.00 93.88 69 PRO A C 1
ATOM 489 O O . PRO A 1 69 ? -7.448 -2.892 9.819 1.00 93.88 69 PRO A O 1
ATOM 492 N N . ALA A 1 70 ? -6.195 -4.322 10.974 1.00 93.62 70 ALA A N 1
ATOM 493 C CA . ALA A 1 70 ? -6.957 -4.200 12.216 1.00 93.62 70 ALA A CA 1
ATOM 494 C C . ALA A 1 70 ? -6.452 -3.055 13.110 1.00 93.62 70 ALA A C 1
ATOM 496 O O . ALA A 1 70 ? -7.109 -2.695 14.086 1.00 93.62 70 ALA A O 1
ATOM 497 N N . THR A 1 71 ? -5.289 -2.478 12.794 1.00 94.00 71 THR A N 1
ATOM 498 C CA . THR A 1 71 ? -4.642 -1.437 13.595 1.00 94.00 71 THR A CA 1
ATOM 499 C C . THR A 1 71 ? -4.109 -0.289 12.738 1.00 94.00 71 THR A C 1
ATOM 501 O O . THR A 1 71 ? -3.822 -0.430 11.547 1.00 94.00 71 THR A O 1
ATOM 504 N N . LEU A 1 72 ? -3.863 0.857 13.382 1.00 94.25 72 LEU A N 1
ATOM 505 C CA . LEU A 1 72 ? -3.154 1.977 12.755 1.00 94.25 72 LEU A CA 1
ATOM 506 C C . LEU A 1 72 ? -1.718 1.614 12.342 1.00 94.25 72 LEU A C 1
ATOM 508 O O . LEU A 1 72 ? -1.177 2.232 11.429 1.00 94.25 72 LEU A O 1
ATOM 512 N N . ALA A 1 73 ? -1.090 0.623 12.986 1.00 95.81 73 ALA A N 1
ATOM 513 C CA . ALA A 1 73 ? 0.244 0.166 12.608 1.00 95.81 73 ALA A CA 1
ATOM 514 C C . ALA A 1 73 ? 0.225 -0.578 11.262 1.00 95.81 73 ALA A C 1
ATOM 516 O O . ALA A 1 73 ? 1.054 -0.281 10.401 1.00 95.81 73 ALA A O 1
ATOM 517 N N . GLY A 1 74 ? -0.749 -1.469 11.047 1.00 95.62 74 GLY A N 1
ATOM 518 C CA . GLY A 1 74 ? -0.968 -2.123 9.754 1.00 95.62 74 GLY A CA 1
ATOM 519 C C . GLY A 1 74 ? -1.324 -1.118 8.657 1.00 95.62 74 GLY A C 1
ATOM 520 O O . GLY A 1 74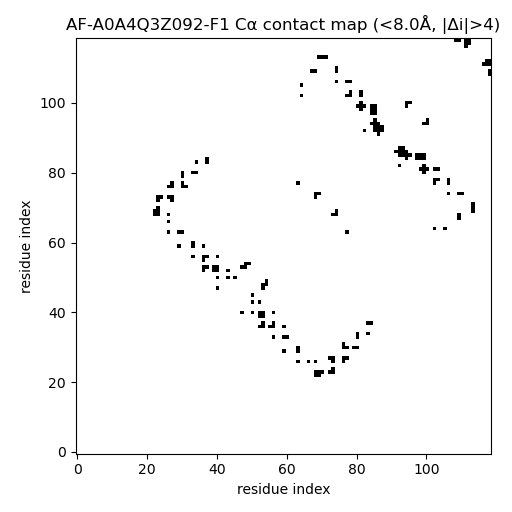 ? -0.733 -1.139 7.578 1.00 95.62 74 GLY A O 1
ATOM 521 N N . MET A 1 75 ? -2.203 -0.157 8.962 1.00 96.12 75 MET A N 1
ATOM 522 C CA . MET A 1 75 ? -2.561 0.916 8.025 1.00 96.12 75 MET A CA 1
ATOM 523 C C . MET A 1 75 ? -1.350 1.788 7.663 1.00 96.12 75 MET A C 1
ATOM 525 O O . MET A 1 75 ? -1.118 2.087 6.494 1.00 96.12 75 MET A O 1
ATOM 529 N N . ARG A 1 76 ? -0.510 2.142 8.646 1.00 97.00 76 ARG A N 1
ATOM 530 C CA . ARG A 1 76 ? 0.751 2.856 8.402 1.00 97.00 76 ARG A CA 1
ATOM 531 C C . ARG A 1 76 ? 1.688 2.054 7.498 1.00 97.00 76 ARG A C 1
ATOM 533 O O . ARG A 1 76 ? 2.344 2.648 6.648 1.00 97.00 76 ARG A O 1
ATOM 540 N N . ALA A 1 77 ? 1.763 0.735 7.664 1.00 97.50 77 ALA A N 1
ATOM 541 C CA . ALA A 1 77 ? 2.582 -0.111 6.802 1.00 97.50 77 ALA A CA 1
ATOM 542 C C . ALA A 1 77 ? 2.084 -0.092 5.346 1.00 97.50 77 ALA A C 1
ATOM 544 O O . ALA A 1 77 ? 2.897 0.110 4.446 1.00 97.50 77 ALA A O 1
ATOM 545 N N . LYS A 1 78 ? 0.764 -0.201 5.114 1.00 97.06 78 LYS A N 1
ATOM 546 C CA . LYS A 1 78 ? 0.162 -0.016 3.776 1.00 97.06 78 LYS A CA 1
ATOM 547 C C . LYS A 1 78 ? 0.456 1.376 3.206 1.00 97.06 78 LYS A C 1
ATOM 549 O O . LYS A 1 78 ? 0.824 1.498 2.044 1.00 97.06 78 LYS A O 1
ATOM 554 N N . ALA A 1 79 ? 0.380 2.423 4.029 1.00 97.69 79 ALA A N 1
ATOM 555 C CA . ALA A 1 79 ? 0.671 3.789 3.591 1.00 97.69 79 ALA A CA 1
ATOM 556 C C . ALA A 1 79 ? 2.113 3.951 3.096 1.00 97.69 79 ALA A C 1
ATOM 558 O O . ALA A 1 79 ? 2.347 4.601 2.083 1.00 97.69 79 ALA A O 1
ATOM 559 N N . LEU A 1 80 ? 3.083 3.325 3.768 1.00 97.31 80 LEU A N 1
ATOM 560 C CA . LEU A 1 80 ? 4.476 3.328 3.315 1.00 97.31 80 LEU A CA 1
ATOM 561 C C . LEU A 1 80 ? 4.658 2.593 1.980 1.00 97.31 80 LEU A C 1
ATOM 563 O O . LEU A 1 80 ? 5.476 3.023 1.172 1.00 97.31 80 LEU A O 1
ATOM 567 N N . VAL A 1 81 ? 3.887 1.534 1.725 1.00 97.31 81 VAL A N 1
ATOM 568 C CA . VAL A 1 81 ? 3.878 0.849 0.423 1.00 97.31 81 VAL A CA 1
ATOM 569 C C . VAL A 1 81 ? 3.298 1.746 -0.664 1.00 97.31 81 VAL A C 1
ATOM 571 O O . VAL A 1 81 ? 3.933 1.904 -1.699 1.00 97.31 81 VAL A O 1
ATOM 574 N N . ALA A 1 82 ? 2.181 2.431 -0.408 1.00 96.94 82 ALA A N 1
ATOM 575 C CA . ALA A 1 82 ? 1.629 3.397 -1.360 1.00 96.94 82 ALA A CA 1
ATOM 576 C C . ALA A 1 82 ? 2.650 4.492 -1.730 1.00 96.94 82 ALA A C 1
ATOM 578 O O . ALA A 1 82 ? 2.743 4.888 -2.888 1.00 96.94 82 ALA A O 1
ATOM 579 N N . LYS A 1 83 ? 3.480 4.936 -0.773 1.00 96.12 83 LYS A N 1
ATOM 580 C CA . LYS A 1 83 ? 4.590 5.861 -1.054 1.00 96.12 83 LYS A CA 1
ATOM 581 C C . LYS A 1 83 ? 5.661 5.261 -1.969 1.00 96.12 83 LYS A C 1
ATOM 583 O O . LYS A 1 83 ? 6.210 5.976 -2.798 1.00 96.12 83 LYS A O 1
ATOM 588 N N . ILE A 1 84 ? 5.987 3.980 -1.799 1.00 95.06 84 ILE A N 1
ATOM 589 C CA . ILE A 1 84 ? 6.937 3.271 -2.669 1.00 95.06 84 ILE A CA 1
ATOM 590 C C . ILE A 1 84 ? 6.368 3.174 -4.088 1.00 95.06 84 ILE A C 1
ATOM 592 O O . ILE A 1 84 ? 7.065 3.504 -5.038 1.00 95.06 84 ILE A O 1
ATOM 596 N N . GLU A 1 85 ? 5.095 2.809 -4.217 1.00 95.06 85 GLU A N 1
ATOM 597 C CA . GLU A 1 85 ? 4.395 2.665 -5.503 1.00 95.06 85 GLU A CA 1
ATOM 598 C C . GLU A 1 85 ? 4.196 4.001 -6.242 1.00 95.06 85 GLU A C 1
ATOM 600 O O . GLU A 1 85 ? 3.993 4.022 -7.453 1.00 95.06 85 GLU A O 1
ATOM 605 N N . ALA A 1 86 ? 4.257 5.128 -5.527 1.00 95.25 86 ALA A N 1
ATOM 606 C CA . ALA A 1 86 ? 4.233 6.468 -6.112 1.00 95.25 86 ALA A CA 1
ATOM 607 C C . ALA A 1 86 ? 5.629 6.980 -6.505 1.00 95.25 86 ALA A C 1
ATOM 609 O O . ALA A 1 86 ? 5.739 8.061 -7.078 1.00 95.25 86 ALA A O 1
ATOM 610 N N . ARG A 1 87 ? 6.708 6.271 -6.150 1.00 92.56 87 ARG A N 1
ATOM 611 C CA . ARG A 1 87 ? 8.072 6.792 -6.268 1.00 92.56 87 ARG A CA 1
ATOM 612 C C . ARG A 1 87 ? 8.614 6.639 -7.689 1.00 92.56 87 ARG A C 1
ATOM 614 O O . ARG A 1 87 ? 8.793 5.530 -8.184 1.00 92.56 87 ARG A O 1
ATOM 621 N N . ASN A 1 88 ? 8.991 7.760 -8.291 1.00 87.69 88 ASN A N 1
ATOM 622 C CA . ASN A 1 88 ? 9.757 7.807 -9.532 1.00 87.69 88 ASN A CA 1
ATOM 623 C C . ASN A 1 88 ? 11.247 7.516 -9.287 1.00 87.69 88 ASN A C 1
ATOM 625 O O . ASN A 1 88 ? 11.755 7.613 -8.169 1.00 87.69 88 ASN A O 1
ATOM 629 N N . LEU A 1 89 ? 11.988 7.217 -10.358 1.00 83.62 89 LEU A N 1
ATOM 630 C CA . LEU A 1 89 ? 13.434 6.953 -10.287 1.00 83.62 89 LEU A CA 1
ATOM 631 C C . LEU A 1 89 ? 14.256 8.153 -9.787 1.00 83.62 89 LEU A C 1
ATOM 633 O O . LEU A 1 89 ? 15.339 7.966 -9.238 1.00 83.62 89 LEU A O 1
ATOM 637 N N . ASP A 1 90 ? 13.748 9.374 -9.961 1.00 87.31 90 ASP A N 1
ATOM 638 C CA . ASP A 1 90 ? 14.361 10.605 -9.448 1.00 87.31 90 ASP A CA 1
ATOM 639 C C . ASP A 1 90 ? 14.007 10.893 -7.974 1.00 87.31 90 ASP A C 1
ATOM 641 O O . ASP A 1 90 ? 14.461 11.888 -7.408 1.00 87.31 90 ASP A O 1
ATOM 645 N N . GLY A 1 91 ? 13.216 10.019 -7.344 1.00 87.12 91 GLY A N 1
ATOM 646 C CA . GLY A 1 91 ? 12.770 10.136 -5.960 1.00 87.12 91 GLY A CA 1
ATOM 647 C C . GLY A 1 91 ? 11.538 11.018 -5.754 1.00 87.12 91 GLY A C 1
ATOM 648 O O . GLY A 1 91 ? 11.082 11.126 -4.616 1.00 87.12 91 GLY A O 1
ATOM 649 N N . SER A 1 92 ? 10.987 11.632 -6.807 1.00 92.75 92 SER A N 1
ATOM 650 C CA . SER A 1 92 ? 9.699 12.327 -6.722 1.00 92.75 92 SER A CA 1
ATOM 651 C C . SER A 1 92 ? 8.543 11.344 -6.497 1.00 92.75 92 SER A C 1
ATOM 653 O O . SER A 1 92 ? 8.653 10.157 -6.805 1.00 92.75 92 SER A O 1
ATOM 655 N N . GLU A 1 93 ? 7.435 11.837 -5.940 1.00 94.75 93 GLU A N 1
ATOM 656 C CA . GLU A 1 93 ? 6.213 11.057 -5.718 1.00 94.75 93 GLU A CA 1
ATOM 657 C C . GLU A 1 93 ? 5.126 11.520 -6.699 1.00 94.75 93 GLU A C 1
ATOM 659 O O . GLU A 1 93 ? 4.720 12.680 -6.663 1.00 94.75 93 GLU A O 1
ATOM 664 N N . GLU A 1 94 ? 4.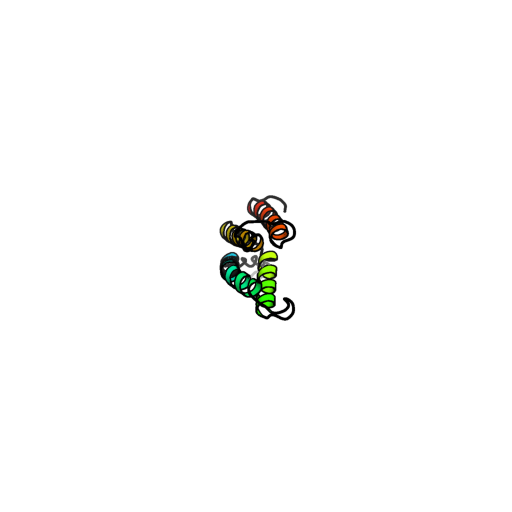648 10.617 -7.556 1.00 94.69 94 GLU A N 1
ATOM 665 C CA . GLU A 1 94 ? 3.516 10.821 -8.464 1.00 94.69 94 GLU A CA 1
ATOM 666 C C . GLU A 1 94 ? 2.558 9.625 -8.348 1.00 94.69 94 GLU A C 1
ATOM 668 O O . GLU A 1 94 ? 2.802 8.560 -8.921 1.00 94.69 94 GLU A O 1
ATOM 673 N N . PRO A 1 95 ? 1.479 9.746 -7.559 1.00 93.00 95 PRO A N 1
ATOM 674 C CA . PRO A 1 95 ? 0.540 8.650 -7.374 1.00 93.00 95 PRO A CA 1
ATOM 675 C C . PRO A 1 95 ? -0.419 8.471 -8.560 1.00 93.00 95 PRO A C 1
ATOM 677 O O . PRO A 1 95 ? -1.071 7.430 -8.654 1.00 93.00 95 PRO A O 1
ATOM 680 N N . ALA A 1 96 ? -0.575 9.462 -9.446 1.00 91.94 96 ALA A N 1
ATOM 681 C CA . ALA A 1 96 ? -1.542 9.376 -10.532 1.00 91.94 96 ALA A CA 1
ATOM 682 C C . ALA A 1 96 ? -1.149 8.300 -11.553 1.00 91.94 96 ALA A C 1
ATOM 684 O O . ALA A 1 96 ? -0.010 8.220 -12.004 1.00 91.94 96 ALA A O 1
ATOM 685 N N . ASN A 1 97 ? -2.136 7.503 -11.973 1.00 88.00 97 ASN A N 1
ATOM 686 C CA . ASN A 1 97 ? -1.962 6.382 -12.905 1.00 88.00 97 ASN A CA 1
ATOM 687 C C . ASN A 1 97 ? -0.998 5.283 -12.413 1.00 88.00 97 ASN A C 1
ATOM 689 O O . ASN A 1 97 ? -0.487 4.514 -13.227 1.00 88.00 97 ASN A O 1
ATOM 693 N N . THR A 1 98 ? -0.774 5.173 -11.100 1.00 90.50 98 THR A N 1
ATOM 694 C CA . THR A 1 98 ? -0.003 4.083 -10.482 1.00 90.50 98 THR A CA 1
ATOM 695 C C . THR A 1 98 ? -0.860 3.288 -9.494 1.00 90.50 98 THR A C 1
ATOM 697 O O . THR A 1 98 ? -1.995 3.660 -9.179 1.00 90.50 98 THR A O 1
ATOM 700 N N . ALA A 1 99 ? -0.318 2.186 -8.966 1.00 91.88 99 ALA A N 1
ATOM 701 C CA . ALA A 1 99 ? -0.972 1.416 -7.907 1.00 91.88 99 ALA A CA 1
ATOM 702 C C . ALA A 1 99 ? -1.240 2.260 -6.645 1.00 91.88 99 ALA A C 1
ATOM 704 O O . ALA A 1 99 ? -2.214 2.013 -5.931 1.00 91.88 99 ALA A O 1
ATOM 705 N N . ALA A 1 100 ? -0.433 3.299 -6.403 1.00 95.06 100 ALA A N 1
ATOM 706 C CA . ALA A 1 100 ? -0.592 4.187 -5.259 1.00 95.06 100 ALA A CA 1
ATOM 707 C C . ALA A 1 100 ? -1.943 4.920 -5.252 1.00 95.06 100 ALA A C 1
ATOM 709 O O . ALA A 1 100 ? -2.492 5.146 -4.175 1.00 95.06 100 ALA A O 1
ATOM 710 N N . ALA A 1 101 ? -2.516 5.251 -6.419 1.00 94.38 101 ALA A N 1
ATOM 711 C CA . ALA A 1 101 ? -3.840 5.877 -6.494 1.00 94.38 101 ALA A CA 1
ATOM 712 C C . ALA A 1 101 ? -4.950 4.972 -5.938 1.00 94.38 101 ALA A C 1
ATOM 714 O O . ALA A 1 101 ? -5.847 5.451 -5.244 1.00 94.38 101 ALA A O 1
ATOM 715 N N . HIS A 1 102 ? -4.886 3.667 -6.213 1.00 93.19 102 HIS A N 1
ATOM 716 C CA . HIS A 1 102 ? -5.840 2.696 -5.673 1.00 93.19 102 HIS A CA 1
ATOM 717 C C . HIS A 1 102 ? -5.612 2.484 -4.175 1.00 93.19 102 HIS A C 1
ATOM 719 O O . HIS A 1 102 ? -6.547 2.605 -3.386 1.00 93.19 102 HIS A O 1
ATOM 725 N N . MET A 1 103 ? -4.353 2.301 -3.768 1.00 95.19 103 MET A N 1
ATOM 726 C CA . MET A 1 103 ? -3.996 2.133 -2.357 1.00 95.19 103 MET A CA 1
ATOM 727 C C . MET A 1 103 ? -4.366 3.347 -1.497 1.00 95.19 103 MET A C 1
ATOM 729 O O . MET A 1 103 ? -4.707 3.192 -0.327 1.00 95.19 103 MET A O 1
ATOM 733 N N . ALA A 1 104 ? -4.330 4.562 -2.053 1.00 94.81 104 ALA A N 1
ATOM 734 C CA . ALA A 1 104 ? -4.777 5.763 -1.354 1.00 94.81 104 ALA A CA 1
ATOM 735 C C . ALA A 1 104 ? -6.260 5.679 -0.958 1.00 94.81 104 ALA A C 1
ATOM 737 O O . ALA A 1 104 ? -6.614 6.067 0.156 1.00 94.81 104 ALA A O 1
ATOM 738 N N . TRP A 1 105 ? -7.114 5.130 -1.827 1.00 95.00 105 TRP A N 1
ATOM 739 C CA . TRP A 1 105 ? -8.521 4.898 -1.502 1.00 95.00 105 TRP A CA 1
ATOM 740 C C . TRP A 1 105 ? -8.701 3.804 -0.453 1.00 95.00 105 TRP A C 1
ATOM 742 O O . TRP A 1 105 ? -9.478 3.998 0.482 1.00 95.00 105 TRP A O 1
ATOM 752 N N . ASP A 1 106 ? -7.935 2.715 -0.534 1.00 94.81 106 ASP A N 1
ATOM 753 C CA . ASP A 1 106 ? -7.969 1.664 0.490 1.00 94.81 106 ASP A CA 1
ATOM 754 C C . ASP A 1 106 ? -7.625 2.221 1.873 1.00 94.81 106 ASP A C 1
ATOM 756 O O . ASP A 1 106 ? -8.293 1.906 2.851 1.00 94.81 106 ASP A O 1
ATOM 760 N N . LEU A 1 107 ? -6.621 3.100 1.957 1.00 96.56 107 LEU A N 1
ATOM 761 C CA . LEU A 1 107 ? -6.201 3.731 3.211 1.00 96.56 107 LEU A CA 1
ATOM 762 C C . LEU A 1 107 ? -7.283 4.636 3.805 1.00 96.56 107 LEU A C 1
ATOM 764 O O . LEU A 1 107 ? -7.454 4.661 5.025 1.00 96.56 107 LEU A O 1
ATOM 768 N N . VAL A 1 108 ? -8.016 5.374 2.967 1.00 95.88 108 VAL A N 1
ATOM 769 C CA . VAL A 1 108 ? -9.157 6.185 3.418 1.00 95.88 108 VAL A CA 1
ATOM 770 C C . VAL A 1 108 ? -10.260 5.280 3.965 1.00 95.88 108 VAL A C 1
ATOM 772 O O . VAL A 1 108 ? -10.757 5.525 5.064 1.00 95.88 108 VAL A O 1
ATOM 775 N N . ASN A 1 109 ? -10.591 4.202 3.254 1.00 94.88 109 ASN A N 1
ATOM 776 C CA . ASN A 1 109 ? -11.616 3.248 3.678 1.00 94.88 109 ASN A CA 1
ATOM 777 C C . ASN A 1 109 ? -11.216 2.522 4.972 1.00 94.88 109 ASN A C 1
ATOM 779 O O . ASN A 1 109 ? -12.024 2.382 5.893 1.00 94.88 109 ASN A O 1
ATOM 783 N N . ASP A 1 110 ? -9.949 2.122 5.084 1.00 94.56 110 ASP A N 1
ATOM 784 C CA . ASP A 1 110 ? -9.381 1.514 6.284 1.00 94.56 110 ASP A CA 1
ATOM 785 C C . ASP A 1 110 ? -9.457 2.465 7.483 1.00 94.56 110 ASP A C 1
ATOM 787 O O . ASP A 1 110 ? -9.856 2.050 8.574 1.00 94.56 110 ASP A O 1
ATOM 791 N N . LEU A 1 111 ? -9.150 3.751 7.290 1.00 94.75 111 LEU A N 1
ATOM 792 C CA . LEU A 1 111 ? -9.264 4.765 8.338 1.00 94.75 111 LEU A CA 1
ATOM 793 C C . LEU A 1 111 ? -10.717 4.951 8.799 1.00 94.75 111 LEU A C 1
ATOM 795 O O . LEU A 1 111 ? -10.979 4.985 10.005 1.00 94.75 111 LEU A O 1
ATOM 799 N N . VAL A 1 112 ? -11.662 5.057 7.862 1.00 95.25 112 VAL A N 1
ATOM 800 C CA . VAL A 1 112 ? -13.094 5.191 8.172 1.00 95.25 112 VAL A CA 1
ATOM 801 C C . VAL A 1 112 ? -13.573 3.979 8.972 1.00 95.25 112 VAL A C 1
ATOM 803 O O . VAL A 1 112 ? -14.144 4.143 10.051 1.00 95.25 112 VAL A O 1
ATOM 806 N N . ARG A 1 113 ? -13.246 2.763 8.519 1.00 92.44 113 ARG A N 1
ATOM 807 C CA . ARG A 1 113 ? -13.591 1.515 9.213 1.00 92.44 113 ARG A CA 1
ATOM 808 C C . ARG A 1 113 ? -13.007 1.456 10.625 1.00 92.44 113 ARG A C 1
ATOM 810 O O . ARG A 1 113 ? -13.722 1.132 11.571 1.00 92.44 113 ARG A O 1
ATOM 817 N N . LEU A 1 114 ? -11.719 1.763 10.787 1.00 90.88 114 LEU A N 1
ATOM 818 C CA . LEU A 1 114 ? -11.033 1.695 12.086 1.00 90.88 114 LEU A CA 1
ATOM 819 C C . LEU A 1 114 ? -11.543 2.731 13.094 1.00 90.88 114 LEU A C 1
ATOM 821 O O . LEU A 1 114 ? -11.430 2.518 14.300 1.00 90.88 114 LEU A O 1
ATOM 825 N N . THR A 1 115 ? -12.112 3.836 12.617 1.00 91.44 115 THR A N 1
ATOM 826 C CA . THR A 1 115 ? -12.676 4.899 13.463 1.00 91.44 115 THR A CA 1
ATOM 827 C C . THR A 1 115 ? -14.183 4.751 13.702 1.00 91.44 115 THR A C 1
ATOM 829 O O . THR A 1 115 ? -14.776 5.587 14.382 1.00 91.44 115 THR A O 1
ATOM 832 N N . GLY A 1 116 ? -14.798 3.663 13.218 1.00 84.69 116 GLY A N 1
ATOM 833 C CA . GLY A 1 116 ? -16.213 3.353 13.438 1.00 84.69 116 GLY A CA 1
ATOM 834 C C . GLY A 1 116 ? -17.177 4.027 12.458 1.00 84.69 116 GLY A C 1
ATOM 835 O O . GLY A 1 116 ? -18.379 4.058 12.720 1.00 84.69 116 GLY A O 1
ATOM 836 N N . GLY A 1 117 ? -16.678 4.569 11.344 1.00 73.00 117 GLY A N 1
ATOM 837 C CA . GLY A 1 117 ? -17.513 5.004 10.227 1.00 73.00 117 GLY A CA 1
ATOM 838 C C . GLY A 1 117 ? -17.967 3.825 9.359 1.00 73.00 117 GLY A C 1
ATOM 839 O O . GLY A 1 117 ? -17.310 2.784 9.313 1.00 73.00 117 GLY A O 1
ATOM 840 N N . ALA A 1 118 ? -19.099 3.980 8.667 1.00 62.62 118 ALA A N 1
ATOM 841 C CA . ALA A 1 118 ? -19.481 3.054 7.602 1.00 62.62 118 ALA A CA 1
ATOM 842 C C . ALA A 1 118 ? -18.516 3.252 6.421 1.00 62.62 118 ALA A C 1
ATOM 844 O O . ALA A 1 118 ? -18.414 4.370 5.915 1.00 62.62 118 ALA A O 1
ATOM 845 N N . ALA A 1 119 ? -17.783 2.193 6.068 1.00 57.84 119 ALA A N 1
ATOM 846 C CA . ALA A 1 119 ? -16.897 2.148 4.906 1.00 57.84 119 ALA A CA 1
ATOM 847 C C . ALA A 1 119 ? -17.695 2.061 3.599 1.00 57.84 119 ALA A C 1
ATOM 849 O O . ALA A 1 119 ? -18.758 1.395 3.609 1.00 57.84 119 ALA A O 1
#

Radius of gyration: 22.68 Å; Cα contacts (8 Å, |Δi|>4): 108; chains: 1; bounding box: 57×55×66 Å

Solvent-accessible surface area (backbone atoms only — not comparable to full-atom values): 7124 Å² total; per-residue (Å²): 136,84,88,82,85,84,78,78,82,76,82,76,76,78,73,77,78,73,78,62,101,52,75,33,59,59,50,34,54,48,39,66,48,40,59,60,30,46,54,50,32,74,67,49,93,57,66,60,96,77,30,72,43,34,52,54,26,51,55,48,50,52,55,56,68,74,51,80,57,86,44,72,68,24,45,50,31,52,51,54,42,30,51,58,54,10,46,46,98,88,68,48,78,52,36,77,97,36,69,14,48,58,46,50,52,51,52,54,41,50,51,34,44,77,72,73,42,89,104